Protein AF-A0A9P7DF00-F1 (afdb_monomer_lite)

Structure (mmCIF, N/CA/C/O backbone):
data_AF-A0A9P7DF00-F1
#
_entry.id   AF-A0A9P7DF00-F1
#
loop_
_atom_site.group_PDB
_atom_site.id
_atom_site.type_symbol
_atom_site.label_atom_id
_atom_site.label_alt_id
_atom_site.label_comp_id
_atom_site.label_asym_id
_atom_site.label_entity_id
_atom_site.label_seq_id
_atom_site.pdbx_PDB_ins_code
_atom_site.Cartn_x
_atom_site.Cartn_y
_atom_site.Cartn_z
_atom_site.occupancy
_atom_site.B_iso_or_equiv
_atom_site.auth_seq_id
_atom_site.auth_comp_id
_atom_site.auth_asym_id
_atom_site.auth_atom_id
_atom_site.pdbx_PDB_model_num
ATOM 1 N N . MET A 1 1 ? -34.962 -13.388 -4.328 1.00 43.81 1 MET A N 1
ATOM 2 C CA . MET A 1 1 ? -34.962 -14.406 -3.255 1.00 43.81 1 MET A CA 1
ATOM 3 C C . MET A 1 1 ? -34.047 -13.904 -2.148 1.00 43.81 1 MET A C 1
ATOM 5 O O . MET A 1 1 ? -32.846 -13.846 -2.357 1.00 43.81 1 MET A O 1
ATOM 9 N N . GLN A 1 2 ? -34.611 -13.416 -1.040 1.00 51.25 2 GLN A N 1
ATOM 10 C CA . GLN A 1 2 ? -33.843 -12.928 0.112 1.00 51.25 2 GLN A CA 1
ATOM 11 C C . GLN A 1 2 ? -33.351 -14.131 0.923 1.00 51.25 2 GLN A C 1
ATOM 13 O O . GLN A 1 2 ? -34.159 -14.899 1.444 1.00 51.25 2 GLN A O 1
ATOM 18 N N . LEU A 1 3 ? -32.033 -14.322 0.985 1.00 51.03 3 LEU A N 1
ATOM 19 C CA . LEU A 1 3 ? -31.418 -15.335 1.840 1.00 51.03 3 LEU A CA 1
ATOM 20 C C . LEU A 1 3 ? -31.661 -14.958 3.308 1.00 51.03 3 LEU A C 1
ATOM 22 O O . LEU A 1 3 ? -31.437 -13.816 3.710 1.00 51.03 3 LEU A O 1
ATOM 26 N N . ARG A 1 4 ? -32.174 -15.914 4.092 1.00 51.97 4 ARG A N 1
ATOM 27 C CA . ARG A 1 4 ? -32.444 -15.756 5.526 1.00 51.97 4 ARG A CA 1
ATOM 28 C C . ARG A 1 4 ? -31.130 -15.510 6.264 1.00 51.97 4 ARG A C 1
ATOM 30 O O . ARG A 1 4 ? -30.201 -16.301 6.161 1.00 51.97 4 ARG A O 1
ATOM 37 N N . SER A 1 5 ? -3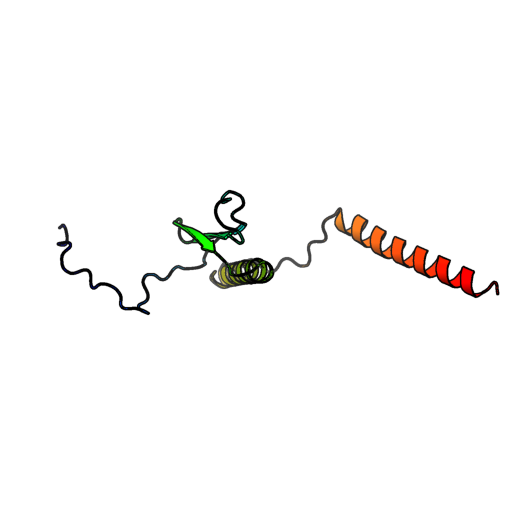1.091 -14.447 7.056 1.00 58.62 5 SER A N 1
ATOM 38 C CA . SER A 1 5 ? -29.938 -13.941 7.814 1.00 58.62 5 SER A CA 1
ATOM 39 C C . SER A 1 5 ? -29.385 -14.892 8.895 1.00 58.62 5 SER A C 1
ATOM 41 O O . SER A 1 5 ? -28.541 -14.485 9.687 1.00 58.62 5 SER A O 1
ATOM 43 N N . SER A 1 6 ? -29.880 -16.130 8.986 1.00 56.59 6 SER A N 1
ATOM 44 C CA . SER A 1 6 ? -29.703 -17.034 10.130 1.00 56.59 6 SER A CA 1
ATOM 45 C C . SER A 1 6 ? -28.540 -18.029 10.022 1.00 56.59 6 SER A C 1
ATOM 47 O O . SER A 1 6 ? -28.337 -18.783 10.965 1.00 56.59 6 SER A O 1
ATOM 49 N N . GLU A 1 7 ? -27.760 -18.035 8.937 1.00 58.34 7 GLU A N 1
ATOM 50 C CA . GLU A 1 7 ? -26.628 -18.973 8.754 1.00 58.34 7 GLU A CA 1
ATOM 51 C C . GLU A 1 7 ? -25.293 -18.281 8.434 1.00 58.34 7 GLU A C 1
ATOM 53 O O . GLU A 1 7 ? -24.401 -18.868 7.829 1.00 58.34 7 GLU A O 1
ATOM 58 N N . ILE A 1 8 ? -25.106 -17.028 8.859 1.00 62.97 8 ILE A N 1
ATOM 59 C CA . ILE A 1 8 ? -23.774 -16.414 8.803 1.00 62.97 8 ILE A CA 1
ATOM 60 C C . ILE A 1 8 ? -22.936 -17.040 9.925 1.00 62.97 8 ILE A C 1
ATOM 62 O O . ILE A 1 8 ? -23.031 -16.628 11.085 1.00 62.97 8 ILE A O 1
ATOM 66 N N . GLN A 1 9 ? -22.146 -18.068 9.596 1.00 65.31 9 GLN A N 1
ATOM 67 C CA . GLN A 1 9 ? -21.113 -18.593 10.490 1.00 65.31 9 GLN A CA 1
ATOM 68 C C . GLN A 1 9 ? -20.243 -17.423 10.959 1.00 65.31 9 GLN A C 1
ATOM 70 O O . GLN A 1 9 ? -19.679 -16.688 10.149 1.00 65.31 9 GLN A O 1
ATOM 75 N N . LYS A 1 10 ? -20.168 -17.210 12.277 1.00 71.94 10 LYS A N 1
ATOM 76 C CA . LYS A 1 10 ? -19.277 -16.192 12.835 1.00 71.94 10 LYS A CA 1
ATOM 77 C C . LYS A 1 10 ? -17.839 -16.649 12.579 1.00 71.94 10 LYS A C 1
ATOM 79 O O . LYS A 1 10 ? -17.500 -17.737 13.051 1.00 71.94 10 LYS A O 1
ATOM 84 N N . PRO A 1 11 ? -17.013 -15.857 11.874 1.00 75.06 11 PRO A N 1
ATOM 85 C CA . PRO A 1 11 ? -15.633 -16.232 11.612 1.00 75.06 11 PRO A CA 1
ATOM 86 C C . PRO A 1 11 ? -14.907 -16.482 12.937 1.00 75.06 11 PRO A C 1
ATOM 88 O O . PRO A 1 11 ? -15.051 -15.721 13.901 1.00 75.06 11 PRO A O 1
ATOM 91 N N . GLY A 1 12 ? -14.161 -17.585 13.001 1.00 82.81 12 GLY A N 1
ATOM 92 C CA . GLY A 1 12 ? -13.325 -17.919 14.152 1.00 82.81 12 GLY A CA 1
ATOM 93 C C . GLY A 1 12 ? -12.195 -16.903 14.346 1.00 82.81 12 GLY A C 1
ATOM 94 O O . GLY A 1 12 ? -11.897 -16.094 13.468 1.00 82.81 12 GLY A O 1
ATOM 95 N N . LYS A 1 13 ? -11.524 -16.940 15.503 1.00 79.19 13 LYS A N 1
ATOM 96 C CA . LYS A 1 13 ? -10.360 -16.086 15.799 1.00 79.19 13 LYS A CA 1
ATOM 97 C C . LYS A 1 13 ? -9.177 -16.495 14.906 1.00 79.19 13 LYS A C 1
ATOM 99 O O . LYS A 1 13 ? -8.349 -17.296 15.319 1.00 79.19 13 LYS A O 1
ATOM 104 N N . GLY A 1 14 ? -9.135 -15.981 13.681 1.00 80.44 14 GLY A N 1
ATOM 105 C CA . GLY A 1 14 ? -8.140 -16.327 12.660 1.00 80.44 14 GLY A CA 1
ATOM 106 C C . GLY A 1 14 ? -8.732 -16.657 11.291 1.00 80.44 14 GLY A C 1
ATOM 107 O O . GLY A 1 14 ? -7.972 -16.899 10.360 1.00 80.44 14 GLY A O 1
ATOM 108 N N . ASP A 1 15 ? -10.057 -16.660 11.159 1.00 86.19 15 ASP A N 1
ATOM 109 C CA . ASP A 1 15 ? -10.697 -16.886 9.871 1.00 86.19 15 ASP A CA 1
ATOM 110 C C . ASP A 1 15 ? -10.580 -15.641 8.980 1.00 86.19 15 ASP A C 1
ATOM 112 O O . ASP A 1 15 ? -10.672 -14.499 9.453 1.00 86.19 15 ASP A O 1
ATOM 116 N N . LEU A 1 16 ? -10.334 -15.857 7.688 1.00 82.44 16 LEU A N 1
ATOM 117 C CA . LEU A 1 16 ? -10.145 -14.769 6.738 1.00 82.44 16 LEU A CA 1
ATOM 118 C C . LEU A 1 16 ? -11.499 -14.132 6.438 1.00 82.44 16 LEU A C 1
ATOM 120 O O . LEU A 1 16 ? -12.335 -14.703 5.748 1.00 82.44 16 LEU A O 1
ATOM 124 N N . ILE A 1 17 ? -11.693 -12.912 6.931 1.00 85.75 17 ILE A N 1
ATOM 125 C CA . ILE A 1 17 ? -12.959 -12.195 6.751 1.00 85.75 17 ILE A CA 1
ATOM 126 C C . ILE A 1 17 ? -13.132 -11.773 5.289 1.00 85.75 17 ILE A C 1
ATOM 128 O O . ILE A 1 17 ? -14.221 -11.893 4.728 1.00 85.75 17 ILE A O 1
ATOM 132 N N . ARG A 1 18 ? -12.071 -11.225 4.682 1.00 83.38 18 ARG A N 1
ATOM 133 C CA . ARG A 1 18 ? -12.116 -10.699 3.317 1.00 83.38 18 ARG A CA 1
ATOM 134 C C . ARG A 1 18 ? -10.721 -10.588 2.717 1.00 83.38 18 ARG A C 1
ATOM 136 O O . ARG A 1 18 ? -9.781 -10.204 3.410 1.00 83.38 18 ARG A O 1
ATOM 143 N N . ALA A 1 19 ? -10.617 -10.901 1.432 1.00 88.12 19 ALA A N 1
ATOM 144 C CA . ALA A 1 19 ? -9.436 -10.658 0.617 1.00 88.12 19 ALA A CA 1
ATOM 145 C C . ALA A 1 19 ? -9.743 -9.530 -0.368 1.00 88.12 19 ALA A C 1
ATOM 147 O O . ALA A 1 19 ? -10.844 -9.490 -0.914 1.00 88.12 19 ALA A O 1
ATOM 148 N N . TYR A 1 20 ? -8.772 -8.647 -0.582 1.00 89.19 20 TYR A N 1
ATOM 149 C CA . TYR A 1 20 ? -8.863 -7.535 -1.524 1.00 89.19 20 TYR A CA 1
ATOM 150 C C . TYR A 1 20 ? -7.662 -7.574 -2.463 1.00 89.19 20 TYR A C 1
ATOM 152 O O . TYR A 1 20 ? -6.551 -7.903 -2.034 1.00 89.19 20 TYR A O 1
ATOM 160 N N . THR A 1 21 ? -7.867 -7.214 -3.727 1.00 89.38 21 THR A N 1
ATOM 161 C CA . THR A 1 21 ? -6.766 -6.974 -4.658 1.00 89.38 21 THR A CA 1
ATOM 162 C C . THR A 1 21 ? -6.116 -5.610 -4.412 1.00 89.38 21 THR A C 1
ATOM 164 O O . THR A 1 21 ? -6.768 -4.644 -4.016 1.00 89.38 21 THR A O 1
ATOM 167 N N . LEU A 1 22 ? -4.809 -5.523 -4.674 1.00 89.12 22 LEU A N 1
ATOM 168 C CA . LEU A 1 22 ? -4.058 -4.262 -4.668 1.00 89.12 22 LEU A CA 1
ATOM 169 C C . LEU A 1 22 ? -4.040 -3.579 -6.048 1.00 89.12 22 LEU A C 1
ATOM 171 O O . LEU A 1 22 ? -3.354 -2.576 -6.238 1.00 89.12 22 LEU A O 1
ATOM 175 N N . GLN A 1 23 ? -4.768 -4.102 -7.037 1.00 89.50 23 GLN A N 1
ATOM 176 C CA . GLN A 1 23 ? -4.862 -3.459 -8.347 1.00 89.50 23 GLN A CA 1
ATOM 177 C C . GLN A 1 23 ? -5.490 -2.070 -8.216 1.00 89.50 23 GLN A C 1
ATOM 179 O O . GLN A 1 23 ? -6.583 -1.927 -7.674 1.00 89.50 23 GLN A O 1
ATOM 184 N N . HIS A 1 24 ? -4.797 -1.051 -8.733 1.00 85.69 24 HIS A N 1
ATOM 185 C CA . HIS A 1 24 ? -5.207 0.356 -8.628 1.00 85.69 24 HIS A CA 1
ATOM 186 C C . HIS A 1 24 ? -5.430 0.832 -7.179 1.00 85.69 24 HIS A C 1
ATOM 188 O O . HIS A 1 24 ? -6.158 1.795 -6.947 1.00 85.69 24 HIS A O 1
ATOM 194 N N . ALA A 1 25 ? -4.817 0.158 -6.201 1.00 88.62 25 ALA A N 1
ATOM 195 C CA . ALA A 1 25 ? -4.903 0.546 -4.805 1.00 88.62 25 ALA A CA 1
ATOM 196 C C . ALA A 1 25 ? 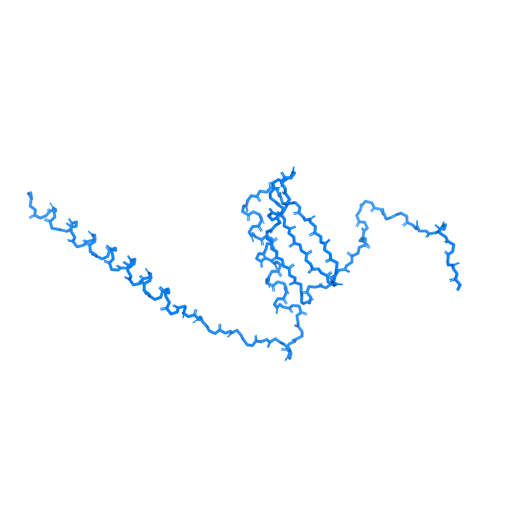-4.115 1.830 -4.532 1.00 88.62 25 ALA A C 1
ATOM 198 O O . ALA A 1 25 ? -2.987 1.998 -5.000 1.00 88.62 25 ALA A O 1
ATOM 199 N N . GLU A 1 26 ? -4.688 2.698 -3.703 1.00 88.06 26 GLU A N 1
ATOM 200 C CA . GLU A 1 26 ? -4.067 3.952 -3.280 1.00 88.06 26 GLU A CA 1
ATOM 201 C C . GLU A 1 26 ? -3.809 3.920 -1.773 1.00 88.06 26 GLU A C 1
ATOM 203 O O . GLU A 1 26 ? -4.724 3.699 -0.976 1.00 88.06 26 GLU A O 1
ATOM 208 N N . SER A 1 27 ? -2.569 4.177 -1.365 1.00 88.69 27 SER A N 1
ATOM 209 C CA . SER A 1 27 ? -2.171 4.260 0.043 1.00 88.69 27 SER A CA 1
ATOM 210 C C . SER A 1 27 ? -1.574 5.627 0.357 1.00 88.69 27 SER A C 1
ATOM 212 O O . SER A 1 27 ? -0.741 6.130 -0.395 1.00 88.69 27 SER A O 1
ATOM 214 N N . GLY A 1 28 ? -1.957 6.222 1.487 1.00 87.12 28 GLY A N 1
ATOM 215 C CA . GLY A 1 28 ? -1.431 7.514 1.920 1.00 87.12 28 GLY A CA 1
ATOM 216 C C . GLY A 1 28 ? -1.602 7.778 3.413 1.00 87.12 28 GLY A C 1
ATOM 217 O O . GLY A 1 28 ? -2.248 7.022 4.137 1.00 87.12 28 GLY A O 1
ATOM 218 N N . LEU A 1 29 ? -1.022 8.879 3.889 1.00 85.50 29 LEU A N 1
ATOM 219 C CA . LEU A 1 29 ? -1.160 9.324 5.277 1.00 85.50 29 LEU A CA 1
ATOM 220 C C . LEU A 1 29 ? -2.587 9.820 5.561 1.00 85.50 29 LEU A C 1
ATOM 222 O O . LEU A 1 29 ? -3.110 10.691 4.863 1.00 85.50 29 LEU A O 1
ATOM 226 N N . GLY A 1 30 ? -3.207 9.296 6.620 1.00 81.94 30 GLY A N 1
ATOM 227 C CA . GLY A 1 30 ? -4.528 9.712 7.094 1.00 81.94 30 GLY A CA 1
ATOM 228 C C . GLY A 1 30 ? -4.471 11.003 7.914 1.00 81.94 30 GLY A C 1
ATOM 229 O O . GLY A 1 30 ? -4.727 10.979 9.114 1.00 81.94 30 GLY A O 1
ATOM 230 N N . ASN A 1 31 ? -4.110 12.127 7.283 1.00 76.00 31 ASN A N 1
ATOM 231 C CA . ASN A 1 31 ? -3.932 13.425 7.963 1.00 76.00 31 ASN A CA 1
ATOM 232 C C . ASN A 1 31 ? -5.248 14.077 8.450 1.00 76.00 31 ASN A C 1
ATOM 234 O O . ASN A 1 31 ? -5.248 15.099 9.122 1.00 76.00 31 ASN A O 1
ATOM 238 N N . ASP A 1 32 ? -6.387 13.501 8.093 1.00 78.06 32 ASP A N 1
ATOM 239 C CA . ASP A 1 32 ? -7.728 13.885 8.538 1.00 78.06 32 ASP A CA 1
ATOM 240 C C . ASP A 1 32 ? -8.121 13.265 9.887 1.00 78.06 32 ASP A C 1
ATOM 242 O O . ASP A 1 32 ? -9.139 13.646 10.470 1.00 78.06 32 ASP A O 1
ATOM 246 N N . TYR A 1 33 ? -7.341 12.305 10.396 1.00 79.88 33 TYR A N 1
ATOM 247 C CA . TYR A 1 33 ? -7.689 11.556 11.594 1.00 79.88 33 TYR A CA 1
ATOM 248 C C . TYR A 1 33 ? -6.820 11.937 12.795 1.00 79.88 33 TYR A C 1
ATOM 250 O O . TYR A 1 33 ? -5.774 11.353 13.059 1.00 79.88 33 TYR A O 1
ATOM 258 N N . PHE A 1 34 ? -7.307 12.886 13.594 1.00 78.69 34 PHE A N 1
ATOM 259 C CA . PHE A 1 34 ? -6.580 13.389 14.768 1.00 78.69 34 PHE A CA 1
ATOM 260 C C . PHE A 1 34 ? -6.795 12.568 16.050 1.00 78.69 34 PHE A C 1
ATOM 262 O O . PHE A 1 34 ? -6.132 12.808 17.057 1.00 78.69 34 PHE A O 1
ATOM 269 N N . LYS A 1 35 ? -7.719 11.594 16.048 1.00 84.44 35 LYS A N 1
ATOM 270 C CA . LYS A 1 35 ? -8.054 10.810 17.255 1.00 84.44 35 LYS A CA 1
ATOM 271 C C . LYS A 1 35 ? -6.988 9.776 17.621 1.00 84.44 35 LYS A C 1
ATOM 273 O O . LYS A 1 35 ? -6.892 9.396 18.784 1.00 84.44 35 LYS A O 1
ATOM 278 N N . ARG A 1 36 ? -6.227 9.275 16.644 1.00 82.62 36 ARG A N 1
ATOM 279 C CA . ARG A 1 36 ? -5.135 8.315 16.857 1.00 82.62 36 ARG A CA 1
ATOM 280 C C . ARG A 1 36 ? -3.943 8.702 15.996 1.00 82.62 36 ARG A C 1
ATOM 282 O O . ARG A 1 36 ? -4.123 9.167 14.878 1.00 82.62 36 ARG A O 1
ATOM 289 N N . LYS A 1 37 ? -2.739 8.510 16.531 1.00 85.06 37 LYS A N 1
ATOM 290 C CA . LYS A 1 37 ? -1.490 8.730 15.794 1.00 85.06 37 LYS A CA 1
ATOM 291 C C . LYS A 1 37 ? -1.22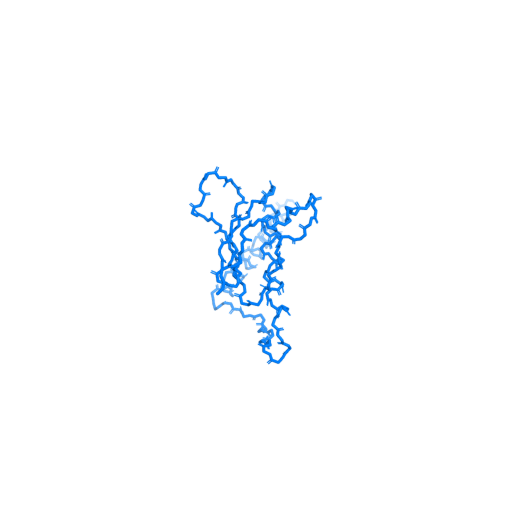5 7.549 14.853 1.00 85.06 37 LYS A C 1
ATOM 293 O O . LYS A 1 37 ? -1.775 6.468 15.067 1.00 85.06 37 LYS A O 1
ATOM 298 N N . ASN A 1 38 ? -0.367 7.763 13.854 1.00 85.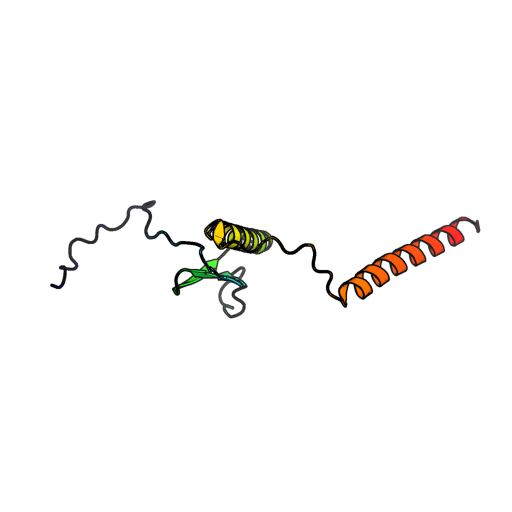81 38 ASN A N 1
ATOM 299 C CA . ASN A 1 38 ? 0.160 6.703 12.983 1.00 85.81 38 ASN A CA 1
ATOM 300 C C . ASN A 1 38 ? -0.924 6.003 12.149 1.00 85.81 38 ASN A C 1
ATOM 302 O O . ASN A 1 38 ? -0.976 4.776 12.080 1.00 85.81 38 ASN A O 1
ATOM 306 N N . VAL A 1 39 ? -1.814 6.791 11.539 1.00 90.31 39 VAL A N 1
ATOM 307 C CA . VAL A 1 39 ? -2.929 6.269 10.744 1.00 90.31 39 VAL A CA 1
ATOM 308 C C . VAL A 1 39 ? -2.635 6.369 9.250 1.00 90.31 39 VAL A C 1
ATOM 310 O O . VAL A 1 39 ? -2.301 7.432 8.724 1.00 90.31 39 VAL A O 1
ATOM 313 N N . ILE A 1 40 ? -2.798 5.240 8.572 1.00 91.12 40 ILE A N 1
ATOM 314 C CA . ILE A 1 40 ? -2.656 5.065 7.132 1.00 91.12 40 ILE A CA 1
ATOM 315 C C . ILE A 1 40 ? -4.055 4.945 6.544 1.00 91.12 40 ILE A C 1
ATOM 317 O O . ILE A 1 40 ? -4.896 4.200 7.050 1.00 91.12 40 ILE A O 1
ATOM 321 N N . ARG A 1 41 ? -4.306 5.667 5.459 1.00 91.50 41 ARG A N 1
ATOM 322 C CA . ARG A 1 41 ? -5.510 5.522 4.655 1.00 91.50 41 ARG A CA 1
ATOM 323 C C . ARG A 1 41 ? -5.189 4.647 3.455 1.00 91.50 41 ARG A C 1
ATOM 325 O O . ARG A 1 41 ? -4.261 4.949 2.709 1.00 91.50 41 ARG A O 1
ATOM 332 N N . VAL A 1 42 ? -5.979 3.601 3.259 1.00 91.56 42 VAL A N 1
ATOM 333 C CA . VAL A 1 42 ? -5.845 2.696 2.115 1.00 91.56 42 VAL A CA 1
ATOM 334 C C . VAL A 1 42 ? -7.181 2.635 1.388 1.00 91.56 42 VAL A C 1
ATOM 336 O O . VAL A 1 42 ? -8.221 2.469 2.023 1.00 91.56 42 VAL A O 1
ATOM 339 N N . ARG A 1 43 ? -7.165 2.806 0.067 1.00 91.62 43 ARG A N 1
ATOM 340 C CA . ARG A 1 43 ? -8.330 2.636 -0.804 1.00 91.62 43 ARG A CA 1
ATOM 341 C C . ARG A 1 43 ? -8.106 1.407 -1.670 1.00 91.62 43 ARG A C 1
ATOM 343 O O . ARG A 1 43 ? -7.137 1.362 -2.424 1.00 91.62 43 ARG A O 1
ATOM 350 N N . LEU A 1 44 ? -8.985 0.423 -1.526 1.00 91.00 44 LEU A N 1
ATOM 351 C CA . LEU A 1 44 ? -8.914 -0.881 -2.185 1.00 91.00 44 LEU A CA 1
ATOM 352 C C . LEU A 1 44 ? -10.280 -1.165 -2.797 1.00 91.00 44 LEU A C 1
ATOM 354 O O . LEU A 1 44 ? -11.277 -1.030 -2.096 1.00 91.00 44 LEU A O 1
ATOM 358 N N . GLU A 1 45 ? -10.342 -1.537 -4.077 1.00 87.19 45 GLU A N 1
ATOM 359 C CA . GLU A 1 45 ? -11.596 -1.944 -4.746 1.00 87.19 45 GLU A CA 1
ATOM 360 C C . GLU A 1 45 ? -12.768 -0.940 -4.593 1.00 87.19 45 GLU A C 1
ATOM 362 O O . GLU A 1 45 ? -13.938 -1.306 -4.658 1.00 87.19 45 GLU A O 1
ATOM 367 N N . GLY A 1 46 ? -12.468 0.348 -4.383 1.00 84.38 46 GLY A N 1
ATOM 368 C CA . GLY A 1 46 ? -13.467 1.398 -4.132 1.00 84.38 46 GLY A CA 1
ATOM 369 C C . GLY A 1 46 ? -13.900 1.560 -2.666 1.00 84.38 46 GLY A C 1
ATOM 370 O O . GLY A 1 46 ? -14.582 2.532 -2.343 1.00 84.38 46 GLY A O 1
ATOM 371 N N . GLU A 1 47 ? -13.461 0.683 -1.764 1.00 89.31 47 GLU A N 1
ATOM 372 C CA . GLU A 1 47 ? -13.640 0.803 -0.314 1.00 89.31 47 GLU A CA 1
ATOM 373 C C . GLU A 1 47 ? -12.472 1.581 0.322 1.00 89.31 47 GLU A C 1
ATOM 375 O O . GLU A 1 47 ? -11.334 1.539 -0.151 1.00 89.31 47 GLU A O 1
ATOM 380 N N . GLN A 1 48 ? -12.744 2.324 1.402 1.00 91.00 48 GLN A N 1
ATOM 381 C CA . GLN A 1 48 ? -11.742 3.118 2.121 1.00 91.00 48 GLN A CA 1
ATOM 382 C C . GLN A 1 48 ? -11.551 2.591 3.544 1.00 91.00 48 GLN A C 1
ATOM 384 O O . GLN A 1 48 ? -12.495 2.535 4.331 1.00 91.00 48 GLN A O 1
ATOM 389 N N . PHE A 1 49 ? -10.300 2.301 3.891 1.00 90.44 49 PHE A N 1
ATOM 390 C CA . PHE A 1 49 ? -9.888 1.776 5.185 1.00 90.44 49 PHE A CA 1
ATOM 391 C C . PHE A 1 49 ? -8.930 2.732 5.895 1.00 90.44 49 PHE A C 1
ATOM 393 O O . PHE A 1 49 ? -8.134 3.436 5.269 1.00 90.44 49 PHE A O 1
ATOM 400 N N . LEU A 1 50 ? -9.003 2.732 7.225 1.00 90.44 50 LEU A N 1
ATOM 401 C CA . LEU A 1 50 ? -8.040 3.390 8.101 1.00 90.44 50 LEU A CA 1
ATOM 402 C C . LEU A 1 50 ? -7.323 2.313 8.913 1.00 90.44 50 LEU A C 1
ATOM 404 O O . LEU A 1 50 ? -7.956 1.580 9.672 1.00 90.44 50 LEU A O 1
ATOM 408 N N . LEU A 1 51 ? -6.008 2.228 8.750 1.00 89.50 51 LEU A N 1
ATOM 409 C CA . LEU A 1 51 ? -5.141 1.287 9.449 1.00 89.50 51 LEU A CA 1
ATOM 410 C C . LEU A 1 51 ? -4.277 2.052 10.442 1.00 89.50 51 LEU A C 1
ATOM 412 O O . LEU A 1 51 ? -3.698 3.080 10.104 1.00 89.50 51 LEU A O 1
ATOM 416 N N . GLN A 1 52 ? -4.187 1.557 11.671 1.00 90.62 52 GLN A N 1
ATOM 417 C CA . GLN A 1 52 ? -3.294 2.117 12.676 1.00 90.62 52 GLN A CA 1
ATOM 418 C C . GLN A 1 52 ? -2.024 1.268 12.746 1.00 90.62 52 GLN A C 1
ATOM 420 O O . GLN A 1 52 ? -2.103 0.078 13.044 1.00 90.62 52 GLN A O 1
ATOM 425 N N . ALA A 1 53 ? -0.871 1.886 12.505 1.00 89.25 53 ALA A N 1
ATOM 426 C CA . ALA A 1 53 ? 0.429 1.264 12.728 1.00 89.25 53 ALA A CA 1
ATOM 427 C C . ALA A 1 53 ? 0.898 1.467 14.179 1.00 89.25 53 ALA A C 1
ATOM 429 O O . ALA A 1 53 ? 0.409 2.351 14.890 1.00 89.25 53 ALA A O 1
ATOM 430 N N . ALA A 1 54 ? 1.854 0.646 14.619 1.00 89.38 54 ALA A N 1
ATOM 431 C CA . ALA A 1 54 ? 2.397 0.707 15.975 1.00 89.38 54 ALA A CA 1
ATOM 432 C C . ALA A 1 54 ? 3.302 1.933 16.194 1.00 89.38 54 ALA A C 1
ATOM 434 O O . ALA A 1 54 ? 3.222 2.588 17.233 1.00 89.38 54 ALA A O 1
ATOM 435 N N . ASP A 1 55 ? 4.127 2.269 15.202 1.00 89.94 55 ASP A N 1
ATOM 436 C CA . ASP A 1 55 ? 5.157 3.305 15.291 1.00 89.94 55 ASP A CA 1
ATOM 437 C C . ASP A 1 55 ? 5.323 4.079 13.970 1.00 89.94 55 ASP A C 1
ATOM 439 O O . ASP A 1 55 ? 4.652 3.816 12.973 1.00 89.94 55 ASP A O 1
ATOM 443 N N . VAL A 1 56 ? 6.133 5.144 13.994 1.00 86.94 56 VAL A N 1
ATOM 444 C CA . VAL A 1 56 ? 6.354 6.033 12.837 1.00 86.94 56 VAL A CA 1
ATOM 445 C C . VAL A 1 56 ? 7.117 5.346 11.698 1.00 86.94 56 VAL A C 1
ATOM 447 O O . VAL A 1 56 ? 6.646 5.456 10.568 1.00 86.94 56 VAL A O 1
ATOM 450 N N . PRO A 1 57 ? 8.245 4.643 11.927 1.00 90.25 57 PRO A N 1
ATOM 451 C CA . PRO A 1 57 ? 8.929 3.951 10.836 1.00 90.25 57 PRO A CA 1
ATOM 452 C C . PRO A 1 57 ? 8.063 2.847 10.217 1.00 90.25 57 PRO A C 1
ATOM 454 O O . PRO A 1 57 ? 8.019 2.750 8.994 1.00 90.25 57 PRO A O 1
ATOM 457 N N . SER A 1 58 ? 7.270 2.127 11.018 1.00 89.38 58 SER A N 1
ATOM 458 C CA . SER A 1 58 ? 6.288 1.165 10.511 1.00 89.38 58 SER A CA 1
ATOM 459 C C . SE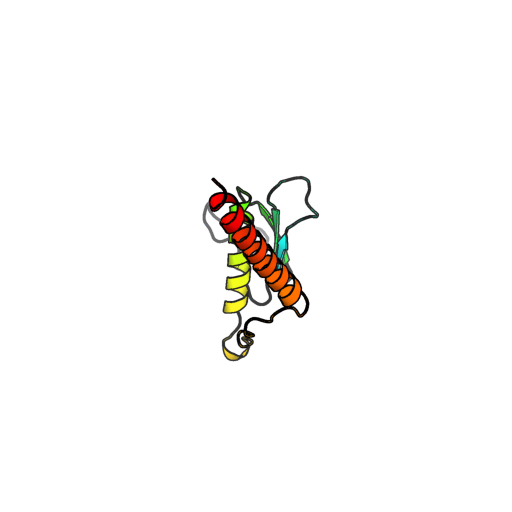R A 1 58 ? 5.305 1.816 9.543 1.00 89.38 58 SER A C 1
ATOM 461 O O . SER A 1 58 ? 4.960 1.217 8.535 1.00 89.38 58 SER A O 1
ATOM 463 N N . VAL A 1 59 ? 4.848 3.052 9.795 1.00 88.19 59 VAL A N 1
ATOM 464 C CA . VAL A 1 59 ? 3.949 3.748 8.853 1.00 88.19 59 VAL A CA 1
ATOM 465 C C . VAL A 1 59 ? 4.580 3.861 7.469 1.00 88.19 59 VAL A C 1
ATOM 467 O O . VAL A 1 59 ? 3.900 3.624 6.472 1.00 88.19 59 VAL A O 1
ATOM 470 N N . VAL A 1 60 ? 5.863 4.220 7.411 1.00 89.50 60 VAL A N 1
ATOM 471 C CA . VAL A 1 60 ? 6.595 4.362 6.150 1.00 89.50 60 VAL A CA 1
ATOM 472 C C . VAL A 1 60 ? 6.748 3.002 5.476 1.00 89.50 60 VAL A C 1
ATOM 474 O O . VAL A 1 60 ? 6.378 2.872 4.314 1.00 89.50 60 VAL A O 1
ATOM 477 N N . GLU A 1 61 ? 7.181 1.985 6.224 1.00 92.31 61 GLU A N 1
ATOM 478 C CA . GLU A 1 61 ? 7.350 0.618 5.720 1.00 92.31 61 GLU A CA 1
ATOM 479 C C . GLU A 1 61 ? 6.046 0.055 5.134 1.00 92.31 61 GLU A C 1
ATOM 481 O O . GLU A 1 61 ? 6.035 -0.463 4.020 1.00 92.31 61 GLU A O 1
ATOM 486 N N . TRP A 1 62 ? 4.920 0.217 5.836 1.00 91.44 62 TRP A N 1
ATOM 487 C CA . TRP A 1 62 ? 3.612 -0.218 5.344 1.00 91.44 62 TRP A CA 1
ATOM 488 C C . TRP A 1 62 ? 3.210 0.514 4.061 1.00 91.44 62 TRP A C 1
ATOM 490 O O . TRP A 1 62 ? 2.722 -0.120 3.127 1.00 91.44 62 TRP A O 1
ATOM 500 N N . ILE A 1 63 ? 3.411 1.834 3.989 1.00 91.06 63 ILE A N 1
ATOM 501 C CA . ILE A 1 63 ? 3.097 2.616 2.784 1.00 91.06 63 ILE A CA 1
ATOM 502 C C . ILE A 1 63 ? 3.962 2.158 1.605 1.00 91.06 63 ILE A C 1
ATOM 504 O O . ILE A 1 63 ? 3.431 1.947 0.516 1.00 91.06 63 ILE A O 1
ATOM 508 N N . GLU A 1 64 ? 5.265 1.967 1.810 1.00 90.50 64 GLU A N 1
ATOM 509 C CA . GLU A 1 64 ? 6.182 1.472 0.779 1.00 90.50 64 GLU A CA 1
ATOM 510 C C . GLU A 1 64 ? 5.801 0.064 0.310 1.00 90.50 64 GLU A C 1
ATOM 512 O O . GLU A 1 64 ? 5.761 -0.190 -0.896 1.00 90.50 64 GLU A O 1
ATOM 517 N N . ALA A 1 65 ? 5.439 -0.825 1.239 1.00 91.12 65 ALA A N 1
ATOM 518 C CA . ALA A 1 65 ? 4.983 -2.174 0.933 1.00 91.12 65 ALA A CA 1
ATOM 519 C C . ALA A 1 65 ? 3.692 -2.174 0.099 1.00 91.12 65 ALA A C 1
ATOM 521 O O . ALA A 1 65 ? 3.604 -2.908 -0.887 1.00 91.12 65 ALA A O 1
ATOM 522 N N . PHE A 1 66 ? 2.710 -1.327 0.434 1.00 92.00 66 PHE A N 1
ATOM 523 C CA . PHE A 1 66 ? 1.495 -1.182 -0.375 1.00 92.00 66 PHE A CA 1
ATOM 524 C C . PHE A 1 66 ? 1.810 -0.653 -1.769 1.00 92.00 66 PHE A C 1
ATOM 526 O O . PHE A 1 66 ? 1.320 -1.205 -2.749 1.00 92.00 66 PHE A O 1
ATOM 533 N N . HIS A 1 67 ? 2.669 0.359 -1.878 1.00 88.69 67 HIS A N 1
ATOM 534 C CA . HIS A 1 67 ? 3.054 0.928 -3.167 1.00 88.69 67 HIS A CA 1
ATOM 535 C C . HIS A 1 67 ? 3.778 -0.090 -4.059 1.00 88.69 67 HIS A C 1
ATOM 537 O O . HIS A 1 67 ? 3.473 -0.210 -5.249 1.00 88.69 67 HIS A O 1
ATOM 543 N N . ALA A 1 68 ? 4.701 -0.864 -3.482 1.00 89.38 68 ALA A N 1
ATOM 544 C CA . ALA A 1 68 ? 5.373 -1.957 -4.173 1.00 89.38 68 ALA A CA 1
ATOM 545 C C . ALA A 1 68 ? 4.373 -3.042 -4.605 1.00 89.38 68 ALA A C 1
ATOM 547 O O . ALA A 1 68 ? 4.413 -3.499 -5.748 1.00 89.38 68 ALA A O 1
ATOM 548 N N . GLY A 1 69 ? 3.436 -3.400 -3.721 1.00 90.00 69 GLY A N 1
ATOM 549 C CA . GLY A 1 69 ? 2.353 -4.338 -4.001 1.00 90.00 69 GLY A CA 1
ATOM 550 C C . GLY A 1 69 ? 1.463 -3.886 -5.158 1.00 90.00 69 GLY A C 1
ATOM 551 O O . GLY A 1 69 ? 1.260 -4.657 -6.093 1.00 90.00 69 GLY A O 1
ATOM 552 N N . THR A 1 70 ? 1.005 -2.631 -5.162 1.00 89.94 70 THR A N 1
ATOM 553 C CA . THR A 1 70 ? 0.200 -2.047 -6.249 1.00 89.94 70 THR A CA 1
ATOM 554 C C . THR A 1 70 ? 0.926 -2.123 -7.594 1.00 89.94 70 THR A C 1
ATOM 556 O O . THR A 1 70 ? 0.315 -2.461 -8.607 1.00 89.94 70 THR A O 1
ATOM 559 N N . ASN A 1 71 ? 2.239 -1.867 -7.614 1.00 85.12 71 ASN A N 1
ATOM 560 C CA . ASN A 1 71 ? 3.041 -1.909 -8.840 1.00 85.12 71 ASN A CA 1
ATOM 561 C C . ASN A 1 71 ? 3.176 -3.331 -9.424 1.00 85.12 71 ASN A C 1
ATOM 563 O O . ASN A 1 71 ? 3.284 -3.505 -10.637 1.00 85.12 71 ASN A O 1
ATOM 567 N N . ILE A 1 72 ? 3.159 -4.359 -8.569 1.00 86.25 72 ILE A N 1
ATOM 568 C CA . ILE A 1 72 ? 3.265 -5.769 -8.976 1.00 86.25 72 ILE A CA 1
ATOM 569 C C . ILE A 1 72 ? 1.878 -6.388 -9.228 1.00 86.25 72 ILE A C 1
ATOM 571 O O . ILE A 1 72 ? 1.766 -7.342 -9.993 1.00 86.25 72 ILE A O 1
ATOM 575 N N . ALA A 1 73 ? 0.813 -5.853 -8.627 1.00 87.12 73 ALA A N 1
ATOM 576 C CA . ALA A 1 73 ? -0.536 -6.415 -8.704 1.00 87.12 73 ALA A CA 1
ATOM 577 C C . ALA A 1 73 ? -1.186 -6.317 -10.095 1.00 87.12 73 ALA A C 1
ATOM 579 O O . ALA A 1 73 ? -2.109 -7.078 -10.386 1.00 87.12 73 ALA A O 1
ATOM 580 N N . LEU A 1 74 ? -0.731 -5.387 -10.942 1.00 83.81 74 LEU A N 1
ATOM 581 C CA . LEU A 1 74 ? -1.169 -5.290 -12.336 1.00 83.81 74 LEU A CA 1
ATOM 582 C C . LEU A 1 74 ? -0.588 -6.434 -13.177 1.00 83.81 74 LEU A C 1
ATOM 584 O O . LEU A 1 74 ? 0.549 -6.870 -12.957 1.00 83.81 74 LEU A O 1
ATOM 588 N N . ASP A 1 75 ? -1.351 -6.874 -14.176 1.00 80.69 75 ASP A N 1
ATOM 589 C CA . ASP A 1 75 ? -0.884 -7.848 -15.163 1.00 80.69 75 ASP A CA 1
ATOM 590 C C . ASP A 1 75 ? 0.354 -7.346 -15.905 1.00 80.69 75 ASP A C 1
ATOM 592 O O . ASP A 1 75 ? 0.525 -6.145 -16.120 1.00 80.69 75 ASP A O 1
ATOM 596 N N . LEU A 1 76 ? 1.215 -8.284 -16.311 1.00 75.69 76 LEU A N 1
ATOM 597 C CA . LEU A 1 76 ? 2.504 -8.001 -16.951 1.00 75.69 76 LEU A CA 1
ATOM 598 C C . LEU A 1 76 ? 2.376 -7.068 -18.163 1.00 75.69 76 LEU A C 1
ATOM 600 O O . LEU A 1 76 ? 3.192 -6.161 -18.305 1.00 75.69 76 LEU A O 1
ATOM 604 N N . ASP A 1 77 ? 1.330 -7.241 -18.971 1.00 77.62 77 ASP A N 1
ATOM 605 C CA . ASP A 1 77 ? 1.093 -6.449 -20.185 1.00 77.62 77 ASP A CA 1
ATOM 606 C C . ASP A 1 77 ? 0.623 -5.015 -19.890 1.00 77.62 77 ASP A C 1
ATOM 608 O O . ASP A 1 77 ? 0.779 -4.115 -20.714 1.00 77.62 77 ASP A O 1
ATOM 612 N N . HIS A 1 78 ? 0.063 -4.783 -18.700 1.00 75.56 78 HIS A N 1
ATOM 613 C CA . HIS A 1 78 ? -0.455 -3.483 -18.267 1.00 75.56 78 HIS A CA 1
ATOM 614 C C . HIS A 1 78 ? 0.533 -2.708 -17.386 1.00 75.56 78 HIS A C 1
ATOM 616 O O . HIS A 1 78 ? 0.275 -1.554 -17.030 1.00 75.56 78 HIS A O 1
ATOM 622 N N . ARG A 1 79 ? 1.674 -3.309 -17.028 1.00 75.19 79 ARG A N 1
ATOM 623 C CA . ARG A 1 79 ? 2.712 -2.631 -16.248 1.00 75.19 79 ARG A CA 1
ATOM 624 C C . ARG A 1 79 ? 3.411 -1.591 -17.110 1.00 75.19 79 ARG A C 1
ATOM 626 O O . ARG A 1 79 ? 3.978 -1.885 -18.160 1.00 75.19 79 ARG A O 1
ATOM 633 N N . VAL A 1 80 ? 3.424 -0.356 -16.624 1.00 67.75 80 VAL A N 1
ATOM 634 C CA . VAL A 1 80 ? 4.229 0.703 -17.231 1.00 67.75 80 VAL A CA 1
ATOM 635 C C . VAL A 1 80 ? 5.700 0.362 -17.005 1.00 67.75 80 VAL A C 1
ATOM 637 O O . VAL A 1 80 ? 6.095 0.050 -15.881 1.00 67.75 80 VAL A O 1
ATOM 640 N N . MET A 1 81 ? 6.521 0.435 -18.059 1.00 73.12 81 MET A N 1
ATOM 641 C CA . MET A 1 81 ? 7.969 0.285 -17.903 1.00 73.12 81 MET A CA 1
ATOM 642 C C . MET A 1 81 ? 8.471 1.249 -16.820 1.00 73.12 81 MET A C 1
ATOM 644 O O . MET A 1 81 ? 8.052 2.416 -16.821 1.00 73.12 81 MET A O 1
ATOM 648 N N . PRO A 1 82 ? 9.362 0.803 -15.913 1.00 66.56 82 PRO A N 1
ATOM 649 C CA . PRO A 1 82 ? 9.938 1.676 -14.906 1.00 66.56 82 PRO A CA 1
ATOM 650 C C . PRO A 1 82 ? 10.526 2.892 -15.610 1.00 66.56 82 PRO A C 1
ATOM 652 O O . PRO A 1 82 ? 11.434 2.772 -16.436 1.00 66.56 82 PRO A O 1
ATOM 655 N N . LYS A 1 83 ? 9.974 4.073 -15.335 1.00 67.81 83 LYS A N 1
ATOM 656 C CA . LYS A 1 83 ? 10.557 5.301 -15.861 1.00 67.81 83 LYS A CA 1
ATOM 657 C C . LYS A 1 83 ? 11.918 5.428 -15.190 1.00 67.81 83 LYS A C 1
ATOM 659 O O . LYS A 1 83 ? 11.994 5.401 -13.961 1.00 67.81 83 LYS A O 1
ATOM 664 N N . GLY A 1 84 ? 12.978 5.517 -15.996 1.00 70.50 84 GLY A N 1
ATOM 665 C CA . GLY A 1 84 ? 14.316 5.817 -15.490 1.00 70.50 84 GLY A CA 1
ATOM 666 C C . GLY A 1 84 ? 14.272 7.049 -14.580 1.00 70.50 84 GLY A C 1
ATOM 667 O O . GLY A 1 84 ? 13.321 7.831 -14.685 1.00 70.50 84 GLY A O 1
ATOM 668 N N . PRO A 1 85 ? 15.253 7.220 -13.677 1.00 67.62 85 PRO A N 1
ATOM 669 C CA . PRO A 1 85 ? 15.240 8.286 -12.682 1.00 67.62 85 PRO A CA 1
ATOM 670 C C . PRO A 1 85 ? 14.907 9.624 -13.347 1.00 67.62 85 PRO A C 1
ATOM 672 O O . PRO A 1 85 ? 15.693 10.185 -14.109 1.00 67.62 85 PRO A O 1
ATOM 675 N N . MET A 1 86 ? 13.689 10.108 -13.100 1.00 61.91 86 MET A N 1
ATOM 676 C CA . MET A 1 86 ? 13.244 11.401 -13.589 1.00 61.91 86 MET A CA 1
ATOM 677 C C . MET A 1 86 ? 13.887 12.424 -12.681 1.00 61.91 86 MET A C 1
ATOM 679 O O . MET A 1 86 ? 13.391 12.654 -11.584 1.00 61.91 86 MET A O 1
ATOM 683 N N . PHE A 1 87 ? 14.996 13.012 -13.122 1.00 56.59 87 PHE A N 1
ATOM 684 C CA . PHE A 1 87 ? 15.592 14.147 -12.437 1.00 56.59 87 PHE A CA 1
ATOM 685 C C . PHE A 1 87 ? 14.592 15.305 -12.484 1.00 56.59 87 PHE A C 1
ATOM 687 O O . PHE A 1 87 ? 14.304 15.829 -13.568 1.00 56.59 87 PHE A O 1
ATOM 694 N N . PRO A 1 88 ? 14.035 15.733 -11.341 1.00 57.16 88 PRO A N 1
ATOM 695 C CA . PRO A 1 88 ? 13.249 16.951 -11.310 1.00 57.16 88 PRO A CA 1
ATOM 696 C C . PRO A 1 88 ? 14.148 18.090 -11.786 1.00 57.16 88 PRO A C 1
ATOM 698 O O . PRO A 1 88 ? 15.265 18.248 -11.287 1.00 57.16 88 PRO A O 1
ATOM 701 N N . ARG A 1 89 ? 13.662 18.910 -12.724 1.00 65.12 89 ARG A N 1
ATOM 702 C CA . ARG A 1 89 ? 14.421 20.051 -13.272 1.00 65.12 89 ARG A CA 1
ATOM 703 C C . ARG A 1 89 ? 14.949 21.010 -12.189 1.00 65.12 89 ARG A C 1
ATOM 705 O O . ARG A 1 89 ? 15.907 21.728 -12.439 1.00 65.12 89 ARG A O 1
ATOM 712 N N . TYR A 1 90 ? 14.383 20.965 -10.979 1.00 50.69 90 TYR A N 1
ATOM 713 C CA . TYR A 1 90 ? 14.799 21.754 -9.814 1.00 50.69 90 TYR A CA 1
ATOM 714 C C . TYR A 1 90 ? 15.632 20.991 -8.767 1.00 50.69 90 TYR A C 1
ATOM 716 O O . TYR A 1 90 ? 16.290 21.622 -7.943 1.00 50.69 90 TYR A O 1
ATOM 724 N N . VAL A 1 91 ? 15.663 19.653 -8.790 1.00 50.34 91 VAL A N 1
ATOM 725 C CA . VAL A 1 91 ? 16.502 18.873 -7.857 1.00 50.34 91 VAL A CA 1
ATOM 726 C C . VAL A 1 91 ? 17.944 18.815 -8.341 1.00 50.34 91 VAL A C 1
ATOM 728 O O . VAL A 1 91 ? 18.838 18.750 -7.509 1.00 50.34 91 VAL A O 1
ATOM 731 N N . PHE A 1 92 ? 18.198 18.969 -9.647 1.00 48.69 92 PHE A N 1
ATOM 732 C CA . PHE A 1 92 ? 19.562 19.208 -10.127 1.00 48.69 92 PHE A CA 1
ATOM 733 C C . PHE A 1 92 ? 20.151 20.468 -9.480 1.00 48.69 92 PHE A C 1
ATOM 735 O O . PHE A 1 92 ? 21.283 20.441 -9.023 1.00 48.69 92 PHE A O 1
ATOM 742 N N . PHE A 1 93 ? 19.363 21.538 -9.325 1.00 49.41 93 PHE A N 1
ATOM 743 C CA . PHE A 1 93 ? 19.836 22.749 -8.653 1.00 49.41 93 PHE A CA 1
ATOM 744 C C . PHE A 1 93 ? 20.077 22.517 -7.155 1.00 49.41 93 PHE A C 1
ATOM 746 O O . PHE A 1 93 ? 21.117 22.899 -6.639 1.00 49.41 93 PHE A O 1
ATOM 753 N N . CYS A 1 94 ? 19.168 21.833 -6.455 1.00 51.72 94 CYS A N 1
ATOM 754 C CA . CYS A 1 94 ? 19.324 21.572 -5.020 1.00 51.72 94 CYS A CA 1
ATOM 755 C C . CYS A 1 94 ? 20.489 20.613 -4.708 1.00 51.72 94 CYS A C 1
ATOM 757 O O . CYS A 1 94 ? 21.264 20.869 -3.790 1.00 51.72 94 CYS A O 1
ATOM 759 N N . LEU A 1 95 ? 20.659 19.550 -5.500 1.00 56.38 95 LEU A N 1
ATOM 760 C CA . LEU A 1 95 ? 21.731 18.573 -5.311 1.00 56.38 95 LEU A CA 1
ATOM 761 C C . LEU A 1 95 ? 23.094 19.144 -5.735 1.00 56.38 95 LEU A C 1
ATOM 763 O O . LEU A 1 95 ? 24.079 18.918 -5.040 1.00 56.38 95 LEU A O 1
ATOM 767 N N . VAL A 1 96 ? 23.150 19.953 -6.804 1.00 62.09 96 VAL A N 1
ATOM 768 C CA . VAL A 1 96 ? 24.366 20.696 -7.183 1.00 62.09 96 VAL A CA 1
ATOM 769 C C . VAL A 1 96 ? 24.732 21.717 -6.112 1.00 62.09 96 VAL A C 1
ATOM 771 O O . VAL A 1 96 ? 25.890 21.763 -5.713 1.00 62.09 96 VAL A O 1
ATOM 774 N N . LEU A 1 97 ? 23.771 22.479 -5.578 1.00 66.00 97 LEU A N 1
ATOM 775 C CA . LEU A 1 97 ? 24.046 23.408 -4.482 1.00 66.00 97 LEU A CA 1
ATOM 776 C C . LEU A 1 97 ? 24.535 22.677 -3.230 1.00 66.00 97 LEU A C 1
ATOM 778 O O . LEU A 1 97 ? 25.493 23.131 -2.618 1.00 66.00 97 LEU A O 1
ATOM 782 N N . TYR A 1 98 ? 23.943 21.537 -2.869 1.00 68.88 98 TYR A N 1
ATOM 783 C CA . TYR A 1 98 ? 24.378 20.772 -1.698 1.00 68.88 98 TYR A CA 1
ATOM 784 C C . TYR A 1 98 ? 25.800 20.209 -1.871 1.00 68.88 98 TYR A C 1
ATOM 786 O O . TYR A 1 98 ? 26.631 20.348 -0.975 1.00 68.88 98 TYR A O 1
ATOM 794 N N . VAL A 1 99 ? 26.123 19.655 -3.046 1.00 70.50 99 VAL A N 1
ATOM 795 C CA . VAL A 1 99 ? 27.466 19.127 -3.350 1.00 70.50 99 VAL A CA 1
ATOM 796 C C . VAL A 1 99 ? 28.507 20.251 -3.461 1.00 70.50 99 VAL A C 1
ATOM 798 O O . VAL A 1 99 ? 29.608 20.110 -2.929 1.00 70.50 99 VAL A O 1
ATOM 801 N N . SER A 1 100 ? 28.175 21.394 -4.071 1.00 69.88 100 SER A N 1
ATOM 802 C CA . SER A 1 100 ? 29.060 22.567 -4.116 1.00 69.88 100 SER A CA 1
ATOM 803 C C . SER A 1 100 ? 29.272 23.190 -2.734 1.00 69.88 100 SER A C 1
ATOM 805 O O . SER A 1 100 ? 30.403 23.540 -2.407 1.00 69.88 100 SER A O 1
ATOM 807 N N . GLN A 1 101 ? 28.234 23.275 -1.895 1.00 69.38 101 GLN A N 1
ATOM 808 C CA . GLN A 1 101 ? 28.346 23.759 -0.516 1.00 69.38 101 GLN A CA 1
ATOM 809 C C . GLN A 1 101 ? 29.288 22.861 0.301 1.00 69.38 101 GLN A C 1
ATOM 811 O O . GLN A 1 101 ? 30.176 23.369 0.985 1.00 69.38 101 GLN A O 1
ATOM 816 N N . MET A 1 102 ? 29.154 21.533 0.181 1.00 74.06 102 MET A N 1
ATOM 817 C CA . MET A 1 102 ? 30.064 20.589 0.840 1.00 74.06 102 MET A CA 1
ATOM 818 C C . MET A 1 102 ? 31.508 20.718 0.336 1.00 74.06 102 MET A C 1
ATOM 820 O O . MET A 1 102 ? 32.438 20.704 1.141 1.00 74.06 102 MET A O 1
ATOM 824 N N . TYR A 1 103 ? 31.715 20.889 -0.974 1.00 67.31 103 TYR A N 1
ATOM 825 C CA . TYR A 1 103 ? 33.052 21.065 -1.553 1.00 67.31 103 TYR A CA 1
ATOM 826 C C . TYR A 1 103 ? 33.730 22.367 -1.093 1.00 67.31 103 TYR A C 1
ATOM 828 O O . TYR A 1 103 ? 34.931 22.384 -0.809 1.00 67.31 103 TYR A O 1
ATOM 836 N N . ILE A 1 104 ? 32.961 23.454 -0.971 1.00 68.50 104 ILE A N 1
ATOM 837 C CA . ILE A 1 104 ? 33.453 24.738 -0.459 1.00 68.50 104 ILE A CA 1
ATOM 838 C C . ILE A 1 104 ? 33.862 24.598 1.012 1.00 68.50 104 ILE A C 1
ATOM 840 O O . ILE A 1 104 ? 34.968 25.001 1.362 1.00 68.50 104 ILE A O 1
ATOM 844 N N . GLN A 1 105 ? 33.049 23.954 1.859 1.00 62.84 105 GLN A N 1
ATOM 845 C CA . GLN A 1 105 ? 33.413 23.735 3.266 1.00 62.84 105 GLN A CA 1
ATOM 846 C C . GLN A 1 105 ? 34.683 22.883 3.418 1.00 62.84 105 GLN A C 1
ATOM 848 O O . GLN A 1 105 ? 35.590 23.260 4.161 1.00 62.84 105 GLN A O 1
ATOM 853 N N . ALA A 1 106 ? 34.808 21.805 2.639 1.00 63.47 106 ALA A N 1
ATOM 854 C CA . ALA A 1 106 ? 36.002 20.960 2.639 1.00 63.47 106 ALA A CA 1
ATOM 855 C C . ALA A 1 106 ? 37.270 21.699 2.162 1.00 63.47 106 ALA A C 1
ATOM 857 O O . ALA A 1 106 ? 38.375 21.368 2.593 1.00 63.47 106 ALA A O 1
ATOM 858 N N . SER A 1 107 ? 37.123 22.708 1.296 1.00 58.00 107 SER A N 1
ATOM 859 C CA . SER A 1 107 ? 38.239 23.546 0.835 1.00 58.00 107 SER A CA 1
ATOM 860 C C . SER A 1 107 ? 38.663 24.571 1.894 1.00 58.00 107 SER A C 1
ATOM 862 O O . SER A 1 107 ? 39.857 24.777 2.090 1.00 58.00 107 SER A O 1
ATOM 864 N N . THR A 1 108 ? 37.713 25.145 2.643 1.00 57.62 108 THR A N 1
ATOM 865 C CA . THR A 1 108 ? 38.012 26.098 3.733 1.00 57.62 108 THR A CA 1
ATOM 866 C C . THR A 1 108 ? 38.700 25.450 4.938 1.00 57.62 108 THR A C 1
ATOM 868 O O . THR A 1 108 ? 39.498 26.088 5.621 1.00 57.62 108 THR A O 1
ATOM 871 N N . GLU A 1 109 ? 38.439 24.166 5.191 1.00 57.91 109 GLU A N 1
ATOM 872 C CA . GLU A 1 109 ? 39.017 23.449 6.332 1.00 57.91 109 GLU A CA 1
ATOM 873 C C . GLU A 1 109 ? 40.516 23.156 6.123 1.00 57.91 109 GLU A C 1
ATOM 875 O O . GLU A 1 109 ? 41.320 23.335 7.039 1.00 57.91 109 GLU A O 1
ATOM 880 N N . LYS A 1 110 ? 40.919 22.834 4.884 1.00 53.12 110 LYS A N 1
ATOM 881 C CA . LYS A 1 110 ? 42.318 22.568 4.484 1.00 53.12 110 LYS A CA 1
ATOM 882 C C . LYS A 1 110 ? 43.248 23.774 4.677 1.00 53.12 110 LYS A C 1
ATOM 884 O O . LYS A 1 110 ? 44.438 23.593 4.949 1.00 53.12 110 LYS A O 1
ATOM 889 N N . GLU A 1 111 ? 42.714 24.985 4.548 1.00 54.28 111 GLU A N 1
ATOM 890 C CA . GLU A 1 111 ? 43.475 26.238 4.629 1.00 54.28 111 GLU A CA 1
ATOM 891 C C . GLU A 1 111 ? 43.723 26.673 6.088 1.00 54.28 111 GLU A C 1
ATOM 893 O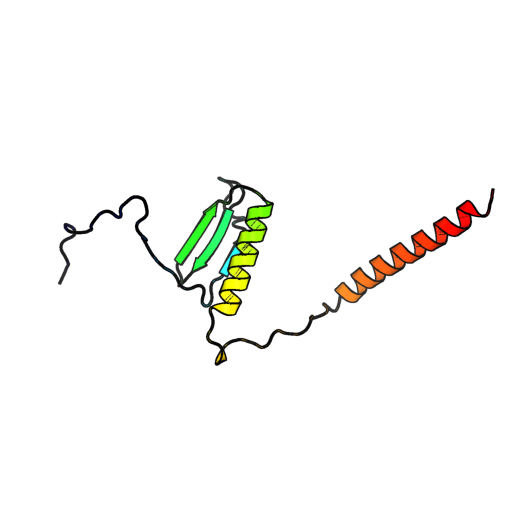 O . GLU A 1 111 ? 44.729 27.309 6.388 1.00 54.28 111 GLU A O 1
ATOM 898 N N . SER A 1 112 ? 42.873 26.235 7.027 1.00 50.75 112 SER A N 1
ATOM 899 C CA . SER A 1 112 ? 42.999 26.547 8.461 1.00 50.75 112 SER A CA 1
ATOM 900 C C . SER A 1 112 ? 44.011 25.675 9.224 1.00 50.75 112 SER A C 1
ATOM 902 O O . SER A 1 112 ? 44.592 26.124 10.210 1.00 50.75 112 SER A O 1
ATOM 904 N N . THR A 1 113 ? 44.282 24.451 8.759 1.00 51.94 113 THR A N 1
ATOM 905 C CA . THR A 1 113 ? 45.277 23.540 9.365 1.00 51.94 113 THR A CA 1
ATOM 906 C C . THR A 1 113 ? 46.705 23.731 8.847 1.00 51.94 113 THR A C 1
ATOM 908 O O . THR A 1 113 ? 47.631 23.186 9.436 1.00 51.94 113 THR A O 1
ATOM 911 N N . THR A 1 114 ? 46.900 24.523 7.786 1.00 50.84 114 THR A N 1
ATOM 912 C CA . THR A 1 114 ? 48.227 24.868 7.221 1.00 50.84 114 THR A CA 1
ATOM 913 C C . THR A 1 114 ? 48.685 26.267 7.663 1.00 50.84 114 THR A C 1
ATOM 915 O O . THR A 1 114 ? 49.521 26.901 7.033 1.00 50.84 114 THR A O 1
ATOM 918 N N . SER A 1 115 ? 48.126 26.788 8.753 1.00 52.22 115 SER A N 1
ATOM 919 C CA . SER A 1 115 ? 48.606 28.014 9.390 1.00 52.22 115 SER A CA 1
ATOM 920 C C . SER A 1 115 ? 48.720 27.798 10.898 1.00 52.22 115 SER A C 1
ATOM 922 O O . SER A 1 115 ? 48.102 28.505 11.696 1.00 52.22 115 SER A O 1
ATOM 924 N N . ARG A 1 116 ? 49.490 26.780 11.290 1.00 41.06 116 ARG A N 1
ATOM 925 C CA . ARG A 1 116 ? 50.029 26.629 12.641 1.00 41.06 116 ARG A CA 1
ATOM 926 C C . ARG A 1 116 ? 51.378 25.934 12.612 1.00 41.06 116 ARG A C 1
ATOM 928 O O . ARG A 1 116 ? 51.514 24.977 11.822 1.00 41.06 116 ARG A O 1
#

Radius of gyration: 24.91 Å; chains: 1; bounding box: 85×47×37 Å

Sequence (116 aa):
MQLRSSEIQKPGKGDLIRAYTLQHAESGLGNDYFKRKNVIRVRLEGEQFLLQAADVPSVVEWIEAFHAGTNIALDLDHRVMPKGPMFPRYVFFCLVLYVSQMYIQASTEKESTTSR

Secondary structure (DSSP, 8-state):
----GGG-PPPPTT--------TT-EEEE-TT--SSSSEEEEEETTEEEEEE-SSHHHHHHHHHHHHHHHHHHS-GGGPPP-------TTHHHHHHHHHHHHHHHHHHHHHHTT--

pLDDT: mean 75.58, std 14.64, range [41.06, 92.31]

Organism: NCBI:txid116603

InterPro domains:
  IPR001849 Pleckstrin homology domain [PS50003] (1-71)
  IPR011993 PH-like domain superfamily [G3DSA:2.30.29.30] (2-72)

Foldseek 3Di:
DDDDPPPPDDADPPRDPDDFFLAVKDKDDPPVDPPDPQWIWIATPNDIDIDHDPDDVVSVVVNVVSVVRNQVRDDPVPRDDPDPPDDDPCVVVVVVVVVVVVVVVVVVVVVVVVPD